Protein AF-A0A7W3UY68-F1 (afdb_monomer)

Solvent-accessible surface area (backbone atoms only — not comparable to full-atom values): 9120 Å² t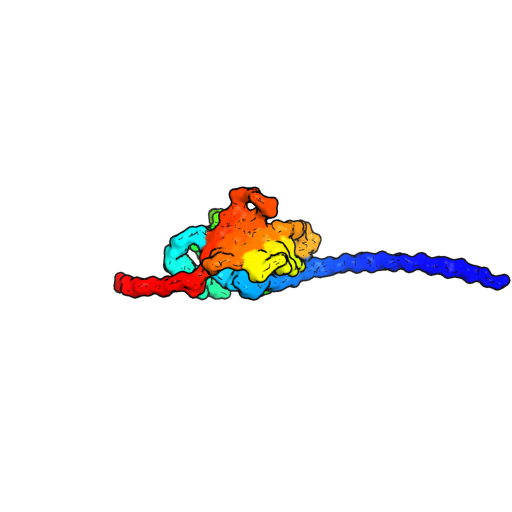otal; per-residue (Å²): 140,85,84,85,80,83,80,81,82,78,80,78,78,72,78,73,79,74,51,75,38,56,51,62,76,90,69,43,48,49,28,34,53,55,93,60,58,64,68,52,42,52,52,61,73,65,53,91,46,94,81,59,82,60,53,76,74,43,54,42,32,34,41,25,47,71,61,39,41,37,34,22,77,49,98,60,50,34,43,29,33,35,28,55,40,80,42,78,78,48,101,42,32,36,43,32,32,29,26,66,16,72,83,42,81,49,52,66,90,78,48,72,66,47,76,42,36,39,36,51,57,96,69,33,40,33,41,34,80,48,100,84,76,90,54,73,54,47,24,41,42,45,87,75,54,78,78,76,80,85,73,131

Secondary structure (DSSP, 8-state):
---------------------PPPGGG-EEEESSS--HHHHHHHHH-S-TTS--GGGGTTEEEE-SS-EEEEEETTEEEEEEEEEEEEEETTEEEEEEEEEESS---TTTSPPEEEEEEEETTEEEEESSSSSS-EEEEEEGGGSPPP----

pLDDT: mean 78.45, std 16.64, range [37.81, 96.0]

Structure (mmCIF, N/CA/C/O backbone):
data_AF-A0A7W3UY68-F1
#
_entry.id   AF-A0A7W3UY68-F1
#
loop_
_atom_site.group_PDB
_atom_site.id
_atom_site.type_symbol
_atom_site.label_atom_id
_atom_site.label_alt_id
_atom_site.label_comp_id
_atom_site.label_asym_id
_atom_site.label_entity_id
_atom_site.label_seq_id
_atom_site.pdbx_PDB_ins_code
_atom_site.Cartn_x
_atom_site.Cartn_y
_atom_site.Cartn_z
_atom_site.occupancy
_atom_site.B_iso_or_equiv
_atom_site.auth_seq_id
_atom_site.auth_comp_id
_atom_site.auth_asym_id
_atom_site.auth_atom_id
_atom_site.pdbx_PDB_model_num
ATOM 1 N N . MET A 1 1 ? 15.895 -1.013 67.640 1.00 44.94 1 MET A N 1
ATOM 2 C CA . MET A 1 1 ? 16.257 -1.733 66.398 1.00 44.94 1 MET A CA 1
ATOM 3 C C . MET A 1 1 ? 14.992 -1.921 65.580 1.00 44.94 1 MET A C 1
ATOM 5 O O . MET A 1 1 ? 14.027 -2.419 66.137 1.00 44.94 1 MET A O 1
ATOM 9 N N . GLY A 1 2 ? 14.987 -1.492 64.315 1.00 40.88 2 GLY A N 1
ATOM 10 C CA . GLY A 1 2 ? 13.875 -1.714 63.382 1.00 40.88 2 GLY A CA 1
ATOM 11 C C . GLY A 1 2 ? 13.694 -0.555 62.402 1.00 40.88 2 GLY A C 1
ATOM 12 O O . GLY A 1 2 ? 12.770 0.232 62.561 1.00 40.88 2 GLY A O 1
ATOM 13 N N . MET A 1 3 ? 14.607 -0.411 61.434 1.00 43.69 3 MET A N 1
ATOM 14 C CA . MET A 1 3 ? 14.450 0.533 60.321 1.00 43.69 3 MET A CA 1
ATOM 15 C C . MET A 1 3 ? 13.451 -0.034 59.307 1.00 43.69 3 MET A C 1
ATOM 17 O O . MET A 1 3 ? 13.650 -1.136 58.800 1.00 43.69 3 MET A O 1
ATOM 21 N N . ILE A 1 4 ? 12.397 0.723 59.004 1.00 50.84 4 ILE A N 1
ATOM 22 C CA . ILE A 1 4 ? 11.444 0.411 57.935 1.00 50.84 4 ILE A CA 1
ATOM 23 C C . ILE A 1 4 ? 12.020 1.003 56.646 1.00 50.84 4 ILE A C 1
ATOM 25 O O . ILE A 1 4 ? 11.928 2.205 56.404 1.00 50.84 4 ILE A O 1
ATOM 29 N N . GLY A 1 5 ? 12.683 0.166 55.850 1.00 44.94 5 GLY A N 1
ATOM 30 C CA . GLY A 1 5 ? 13.171 0.540 54.526 1.00 44.94 5 GLY A CA 1
ATOM 31 C C . GLY A 1 5 ? 12.011 0.644 53.540 1.00 44.94 5 GLY A C 1
ATOM 32 O O . GLY A 1 5 ? 11.413 -0.369 53.185 1.00 44.94 5 GLY A O 1
ATOM 33 N N . SER A 1 6 ? 11.694 1.866 53.107 1.00 59.59 6 SER A N 1
ATOM 34 C CA . SER A 1 6 ? 10.833 2.112 51.948 1.00 59.59 6 SER A CA 1
ATOM 35 C C . SER A 1 6 ? 11.603 1.778 50.676 1.00 59.59 6 SER A C 1
ATOM 37 O O . SER A 1 6 ? 12.557 2.470 50.325 1.00 59.59 6 SER A O 1
ATOM 39 N N . TRP A 1 7 ? 11.189 0.722 49.986 1.00 56.12 7 TRP A N 1
ATOM 40 C CA . TRP A 1 7 ? 11.686 0.401 48.654 1.00 56.12 7 TRP A CA 1
ATOM 41 C C . TRP A 1 7 ? 10.825 1.132 47.623 1.00 56.12 7 TRP A C 1
ATOM 43 O O . TRP A 1 7 ? 9.686 0.753 47.359 1.00 56.12 7 TRP A O 1
ATOM 53 N N . LEU A 1 8 ? 11.372 2.213 47.068 1.00 54.22 8 LEU A N 1
ATOM 54 C CA . LEU A 1 8 ? 10.848 2.865 45.872 1.00 54.22 8 LEU A CA 1
ATOM 55 C C . LEU A 1 8 ? 11.079 1.930 44.677 1.00 54.22 8 LEU A C 1
ATOM 57 O O . LEU A 1 8 ? 12.207 1.757 44.221 1.00 54.22 8 LEU A O 1
ATOM 61 N N . LEU A 1 9 ? 10.006 1.312 44.187 1.00 53.59 9 LEU A N 1
ATOM 62 C CA . LEU A 1 9 ? 9.986 0.607 42.907 1.00 53.59 9 LEU A CA 1
ATOM 63 C C . LEU A 1 9 ? 10.053 1.646 41.780 1.00 53.59 9 LEU A C 1
ATOM 65 O O . LEU A 1 9 ? 9.044 2.248 41.420 1.00 53.59 9 LEU A O 1
ATOM 69 N N . LEU A 1 10 ? 11.248 1.871 41.230 1.00 55.03 10 LEU A N 1
ATOM 70 C CA . LEU A 1 10 ? 11.397 2.523 39.931 1.00 55.03 10 LEU A CA 1
ATOM 71 C C . LEU A 1 10 ? 10.943 1.536 38.852 1.00 55.03 10 LEU A C 1
ATOM 73 O O . LEU A 1 10 ? 11.644 0.572 38.548 1.00 55.03 10 LEU A O 1
ATOM 77 N N . ALA A 1 11 ? 9.759 1.762 38.287 1.00 57.03 11 ALA A N 1
ATOM 78 C CA . ALA A 1 11 ? 9.342 1.090 37.067 1.00 57.03 11 ALA A CA 1
ATOM 79 C C . ALA A 1 11 ? 10.197 1.627 35.909 1.00 57.03 11 ALA A C 1
ATOM 81 O O . ALA A 1 11 ? 10.021 2.763 35.470 1.00 57.03 11 ALA A O 1
ATOM 82 N N . ALA A 1 12 ? 11.154 0.824 35.447 1.00 55.16 12 ALA A N 1
ATOM 83 C CA . ALA A 1 12 ? 11.844 1.072 34.193 1.00 55.16 12 ALA A CA 1
ATOM 84 C C . ALA A 1 12 ? 10.822 0.926 33.059 1.00 55.16 12 ALA A C 1
ATOM 86 O O . ALA A 1 12 ? 10.346 -0.175 32.781 1.00 55.16 12 ALA A O 1
ATOM 87 N N . VAL A 1 13 ? 10.449 2.042 32.436 1.00 53.47 13 VAL A N 1
ATOM 88 C CA . VAL A 1 13 ? 9.720 2.025 31.168 1.00 53.47 13 VAL A CA 1
ATOM 89 C C . VAL A 1 13 ? 10.735 1.569 30.127 1.00 53.47 13 VAL A C 1
ATOM 91 O O . VAL A 1 13 ? 11.585 2.349 29.707 1.00 53.47 13 VAL A O 1
ATOM 94 N N . ALA A 1 14 ? 10.724 0.279 29.796 1.00 50.84 14 ALA A N 1
ATOM 95 C CA . ALA A 1 14 ? 11.473 -0.212 28.651 1.00 50.84 14 ALA A CA 1
ATOM 96 C C . ALA A 1 14 ? 10.960 0.545 27.420 1.00 50.84 14 ALA A C 1
ATOM 98 O O . ALA A 1 14 ? 9.753 0.548 27.165 1.00 50.84 14 ALA A O 1
ATOM 99 N N . ALA A 1 15 ? 11.859 1.222 26.702 1.00 54.41 15 ALA A N 1
ATOM 100 C CA . ALA A 1 15 ? 11.564 1.663 25.351 1.00 54.41 15 ALA A CA 1
ATOM 101 C C . ALA A 1 15 ? 11.170 0.400 24.580 1.00 54.41 15 ALA A C 1
ATOM 103 O O . ALA A 1 15 ? 11.948 -0.549 24.510 1.00 54.41 15 ALA A O 1
ATOM 104 N N . ALA A 1 16 ? 9.917 0.324 24.140 1.00 57.91 16 ALA A N 1
ATOM 105 C CA . ALA A 1 16 ? 9.517 -0.747 23.251 1.00 57.91 16 ALA A CA 1
ATOM 106 C C . ALA A 1 16 ? 10.285 -0.520 21.949 1.00 57.91 16 ALA A C 1
ATOM 108 O O . ALA A 1 16 ? 10.109 0.532 21.337 1.00 57.91 16 ALA A O 1
ATOM 109 N N . ASP A 1 17 ? 11.151 -1.459 21.567 1.00 66.06 17 ASP A N 1
ATOM 110 C CA . ASP A 1 17 ? 11.778 -1.445 20.247 1.00 66.06 17 ASP A CA 1
ATOM 111 C C . ASP A 1 17 ? 10.647 -1.393 19.211 1.00 66.06 17 ASP A C 1
ATOM 113 O O . ASP A 1 17 ? 9.830 -2.318 19.127 1.00 66.06 17 ASP A O 1
ATOM 117 N N . THR A 1 18 ? 10.541 -0.286 18.474 1.00 75.19 18 THR A N 1
ATOM 118 C CA . THR A 1 18 ? 9.535 -0.131 17.421 1.00 75.19 18 THR A CA 1
ATOM 119 C C . THR A 1 18 ? 9.884 -1.102 16.302 1.00 75.19 18 THR A C 1
ATOM 121 O O . THR A 1 18 ? 10.786 -0.867 15.504 1.00 75.19 18 THR A O 1
ATOM 124 N N . GLN A 1 19 ? 9.186 -2.233 16.263 1.00 87.69 19 GLN A N 1
ATOM 125 C CA . GLN A 1 19 ? 9.353 -3.244 15.228 1.00 87.69 19 GLN A CA 1
ATOM 126 C C . GLN A 1 19 ? 8.264 -3.099 14.171 1.00 87.69 19 GLN A C 1
ATOM 128 O O . GLN A 1 19 ? 7.104 -2.823 14.486 1.00 87.69 19 GLN A O 1
ATOM 133 N N . TRP A 1 20 ? 8.634 -3.327 12.913 1.00 92.25 20 TRP A N 1
ATOM 134 C CA . TRP A 1 20 ? 7.660 -3.404 11.835 1.00 92.25 20 TRP A CA 1
ATOM 135 C C . TRP A 1 20 ? 6.786 -4.657 11.965 1.00 92.25 20 TRP A C 1
ATOM 137 O O . TRP A 1 20 ? 7.180 -5.681 12.527 1.00 92.25 20 TRP A O 1
ATOM 147 N N . GLN A 1 21 ? 5.588 -4.571 11.405 1.00 94.69 21 GLN A N 1
ATOM 148 C CA . GLN A 1 21 ? 4.617 -5.646 11.293 1.00 94.69 21 GLN A CA 1
ATOM 149 C C . GLN A 1 21 ? 4.267 -5.845 9.820 1.00 94.69 21 GLN A C 1
ATOM 151 O O . GLN A 1 21 ? 4.258 -4.880 9.055 1.00 94.69 21 GLN A O 1
ATOM 156 N N . PRO A 1 22 ? 3.959 -7.076 9.391 1.00 94.81 22 PRO A N 1
ATOM 157 C CA . PRO A 1 22 ? 3.537 -7.294 8.022 1.00 94.81 22 PRO A CA 1
ATOM 158 C C . PRO A 1 22 ? 2.180 -6.615 7.765 1.00 94.81 22 PRO A C 1
ATOM 160 O O . PRO A 1 22 ? 1.289 -6.687 8.621 1.00 94.81 22 PRO A O 1
ATOM 163 N N . PRO A 1 23 ? 1.964 -6.025 6.577 1.00 95.25 23 PRO A N 1
ATOM 164 C CA . PRO A 1 23 ? 0.644 -5.565 6.164 1.00 95.25 23 PRO A CA 1
ATOM 165 C C . PRO A 1 23 ? -0.406 -6.693 6.232 1.00 95.25 23 PRO A C 1
ATOM 167 O O . PRO A 1 23 ? -0.059 -7.872 6.021 1.00 95.25 23 PRO A O 1
ATOM 170 N N . PRO A 1 24 ? -1.691 -6.363 6.495 1.00 95.75 24 PRO A N 1
ATOM 171 C CA . PRO A 1 24 ? -2.786 -7.332 6.474 1.00 95.75 24 PRO A CA 1
ATOM 172 C C . PRO A 1 24 ? -2.786 -8.161 5.190 1.00 95.75 24 PRO A C 1
ATOM 174 O O . PRO A 1 24 ? -2.633 -7.622 4.093 1.00 95.75 24 PRO A O 1
ATOM 177 N N . ALA A 1 25 ? -2.943 -9.479 5.323 1.00 95.62 25 ALA A N 1
ATOM 178 C CA . ALA A 1 25 ? -2.803 -10.410 4.205 1.00 95.62 25 ALA A CA 1
ATOM 179 C C . ALA A 1 25 ? -3.827 -10.148 3.090 1.00 95.62 25 ALA A C 1
ATOM 181 O O . ALA A 1 25 ? -3.518 -10.311 1.914 1.00 95.62 25 ALA A O 1
ATOM 182 N N . GLU A 1 26 ? -5.018 -9.684 3.459 1.00 94.94 26 GLU A N 1
ATOM 183 C CA . GLU A 1 26 ? -6.113 -9.333 2.560 1.00 94.94 26 GLU A CA 1
ATOM 184 C C . GLU A 1 26 ? -5.771 -8.150 1.655 1.00 94.94 26 GLU A C 1
ATOM 186 O O . GLU A 1 26 ? -6.330 -8.042 0.568 1.00 94.94 26 GLU A O 1
ATOM 191 N N . LEU A 1 27 ? -4.863 -7.274 2.090 1.00 95.44 27 LEU A N 1
ATOM 192 C CA . LEU A 1 27 ? -4.438 -6.093 1.344 1.00 95.44 27 LEU A CA 1
ATOM 193 C C . LEU A 1 27 ? -3.260 -6.389 0.410 1.00 95.44 27 LEU A C 1
ATOM 195 O O . LEU A 1 27 ? -2.980 -5.591 -0.480 1.00 95.44 27 LEU A O 1
ATOM 199 N N . ARG A 1 28 ? -2.579 -7.526 0.581 1.00 94.44 28 ARG A N 1
ATOM 200 C CA . ARG A 1 28 ? -1.403 -7.873 -0.222 1.00 94.44 28 ARG A CA 1
ATOM 201 C C . ARG A 1 28 ? -1.764 -8.087 -1.687 1.00 94.44 28 ARG A C 1
ATOM 203 O O . ARG A 1 28 ? -2.829 -8.612 -2.016 1.00 94.44 28 ARG A O 1
ATOM 210 N N . GLY A 1 29 ? -0.846 -7.698 -2.559 1.00 92.06 29 GLY A N 1
ATOM 211 C CA . GLY A 1 29 ? -0.984 -7.771 -4.004 1.00 92.06 29 GLY A CA 1
ATOM 212 C C . GLY A 1 29 ? -0.493 -6.506 -4.692 1.00 92.06 29 GLY A C 1
ATOM 213 O O . GLY A 1 29 ? 0.041 -5.591 -4.062 1.00 92.06 29 GLY A O 1
ATOM 214 N N . VAL A 1 30 ? -0.707 -6.471 -6.003 1.00 90.31 30 VAL A N 1
ATOM 215 C CA . VAL A 1 30 ? -0.403 -5.310 -6.837 1.00 90.31 30 VAL A CA 1
ATOM 216 C C . VAL A 1 30 ? -1.700 -4.652 -7.277 1.00 90.31 30 VAL A C 1
ATOM 218 O O . VAL A 1 30 ? -2.643 -5.328 -7.697 1.00 90.31 30 VAL A O 1
ATOM 221 N N . TRP A 1 31 ? -1.740 -3.335 -7.154 1.00 90.94 31 TRP A N 1
ATOM 222 C CA . TRP A 1 31 ? -2.927 -2.505 -7.264 1.00 90.94 31 TRP A CA 1
ATOM 223 C C . TRP A 1 31 ? -2.665 -1.321 -8.203 1.00 90.94 31 TRP A C 1
ATOM 225 O O . TRP A 1 31 ? -1.531 -0.854 -8.288 1.00 90.94 31 TRP A O 1
ATOM 235 N N . PHE A 1 32 ? -3.694 -0.798 -8.881 1.00 88.12 32 PHE A N 1
ATOM 236 C CA . PHE A 1 32 ? -3.547 0.333 -9.815 1.00 88.12 32 PHE A CA 1
ATOM 237 C C . PHE A 1 32 ? -4.733 1.324 -9.777 1.00 88.12 32 PHE A C 1
ATOM 239 O O . PHE A 1 32 ? -5.877 0.884 -9.645 1.00 88.12 32 PHE A O 1
ATOM 246 N N . GLN A 1 33 ? -4.474 2.644 -9.859 1.00 81.31 33 GLN A N 1
ATOM 247 C CA . GLN A 1 33 ? -5.449 3.715 -9.532 1.00 81.31 33 GLN A CA 1
ATOM 248 C C . GLN A 1 33 ? -6.448 4.134 -10.622 1.00 81.31 33 GLN A C 1
ATOM 250 O O . GLN A 1 33 ? -7.400 4.860 -10.338 1.00 81.31 33 GLN A O 1
ATOM 255 N N . GLN A 1 34 ? -6.242 3.757 -11.876 1.00 67.62 34 GLN A N 1
ATOM 256 C CA . GLN A 1 34 ? -7.025 4.277 -13.002 1.00 67.62 34 GLN A CA 1
ATOM 257 C C . GLN A 1 34 ? -7.154 3.174 -14.024 1.00 67.62 34 GLN A C 1
ATOM 259 O O . GLN A 1 34 ? -6.093 2.662 -14.359 1.00 67.62 34 GLN A O 1
ATOM 264 N N . ASP A 1 35 ? -8.384 2.839 -14.461 1.00 61.97 35 ASP A N 1
ATOM 265 C CA . ASP A 1 35 ? -8.739 1.842 -15.496 1.00 61.97 35 ASP A CA 1
ATOM 266 C C . ASP A 1 35 ? -7.501 1.244 -16.174 1.00 61.97 35 ASP A C 1
ATOM 268 O O . ASP A 1 35 ? -7.128 1.686 -17.267 1.00 61.97 35 ASP A O 1
ATOM 272 N N . PRO A 1 36 ? -6.790 0.336 -15.475 1.00 58.41 36 PRO A N 1
ATOM 273 C CA . PRO A 1 36 ? -5.400 0.076 -15.798 1.00 58.41 36 PRO A CA 1
ATOM 274 C C . PRO A 1 36 ? -5.345 -0.408 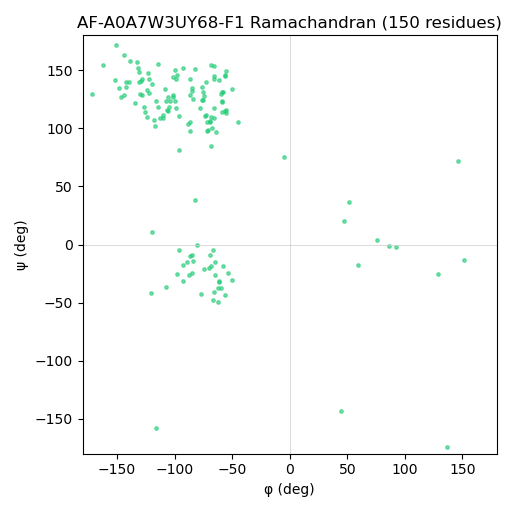-17.224 1.00 58.41 36 PRO A C 1
ATOM 276 O O . PRO A 1 36 ? -6.064 -1.345 -17.591 1.00 58.41 36 PRO A O 1
ATOM 279 N N . GLU A 1 37 ? -4.472 0.193 -18.035 1.00 63.62 37 GLU A N 1
ATOM 280 C CA . GLU A 1 37 ? -4.110 -0.480 -19.265 1.00 63.62 37 GLU A CA 1
ATOM 281 C C . GLU A 1 37 ? -3.603 -1.848 -18.833 1.00 63.62 37 GLU A C 1
ATOM 283 O O . GLU A 1 37 ? -2.619 -1.964 -18.110 1.00 63.62 37 GLU A O 1
ATOM 288 N N . GLN A 1 38 ? -4.312 -2.898 -19.227 1.00 67.31 38 GLN A N 1
ATOM 289 C CA . GLN A 1 38 ? -4.042 -4.254 -18.773 1.00 67.31 38 GLN A CA 1
ATOM 290 C C . GLN A 1 38 ? -2.567 -4.661 -18.906 1.00 67.31 38 GLN A C 1
ATOM 292 O O . GLN A 1 38 ? -2.052 -5.449 -18.114 1.00 67.31 38 GLN A O 1
ATOM 297 N N . LEU A 1 39 ? -1.886 -4.093 -19.901 1.00 70.19 39 LEU A N 1
ATOM 298 C CA . LEU A 1 39 ? -0.461 -4.257 -20.131 1.00 70.19 39 LEU A CA 1
ATOM 299 C C . LEU A 1 39 ? 0.397 -3.779 -18.945 1.00 70.19 39 LEU A C 1
ATOM 301 O O . LEU A 1 39 ? 1.395 -4.419 -18.633 1.00 70.19 39 LEU A O 1
ATOM 305 N N . GLN A 1 40 ? 0.011 -2.694 -18.269 1.00 75.81 40 GLN A N 1
ATOM 306 C CA . GLN A 1 40 ? 0.688 -2.172 -17.078 1.00 75.81 40 GLN A CA 1
ATOM 307 C C . GLN A 1 40 ? 0.544 -3.147 -15.905 1.00 75.81 40 GLN A C 1
ATOM 309 O O . GLN A 1 40 ? 1.547 -3.550 -15.325 1.00 75.81 40 GLN A O 1
ATOM 314 N N . CYS A 1 41 ? -0.670 -3.638 -15.632 1.00 81.19 41 CYS A N 1
ATOM 315 C CA . CYS A 1 41 ? -0.881 -4.660 -14.602 1.00 81.19 41 CYS A CA 1
ATOM 316 C C . CYS A 1 41 ? -0.144 -5.976 -14.901 1.00 81.19 41 CYS A C 1
ATOM 318 O O . CYS A 1 41 ? 0.387 -6.597 -13.987 1.00 81.19 41 CYS A O 1
ATOM 320 N N . GLN A 1 42 ? -0.065 -6.409 -16.164 1.00 79.81 42 GLN A N 1
ATOM 321 C CA . GLN A 1 42 ? 0.703 -7.605 -16.532 1.00 79.81 42 GLN A CA 1
ATOM 322 C C . GLN A 1 42 ? 2.208 -7.435 -16.303 1.00 79.81 42 GLN A C 1
ATOM 324 O O . GLN A 1 42 ? 2.840 -8.369 -15.818 1.00 79.81 42 GLN A O 1
ATOM 329 N N . ARG A 1 43 ? 2.773 -6.264 -16.626 1.00 77.00 43 ARG A N 1
ATOM 330 C CA . ARG A 1 43 ? 4.186 -5.950 -16.349 1.00 77.00 43 ARG A CA 1
ATOM 331 C C . ARG A 1 43 ? 4.463 -5.954 -14.851 1.00 77.00 43 ARG A C 1
ATOM 333 O O . ARG A 1 43 ? 5.335 -6.680 -14.397 1.00 77.00 43 ARG A O 1
ATOM 340 N N . LEU A 1 44 ? 3.622 -5.259 -14.091 1.00 77.75 44 LEU A N 1
ATOM 341 C CA . LEU A 1 44 ? 3.681 -5.208 -12.634 1.00 77.75 44 LEU A CA 1
ATOM 342 C C . LEU A 1 44 ? 3.623 -6.597 -11.983 1.00 77.75 44 LEU A C 1
ATOM 344 O O . LEU A 1 44 ? 4.394 -6.888 -11.080 1.00 77.75 44 LEU A O 1
ATOM 348 N N . LEU A 1 45 ? 2.742 -7.482 -12.456 1.00 82.19 45 LEU A N 1
ATOM 349 C CA . LEU A 1 45 ? 2.649 -8.857 -11.949 1.00 82.19 45 LEU A CA 1
ATOM 350 C C . LEU A 1 45 ? 3.856 -9.735 -12.329 1.00 82.19 45 LEU A C 1
ATOM 352 O O . LEU A 1 45 ? 4.061 -10.780 -11.713 1.00 82.19 45 LEU A O 1
ATOM 356 N N . GLN A 1 46 ? 4.621 -9.359 -13.358 1.00 79.62 46 GLN A N 1
ATOM 357 C CA . GLN A 1 46 ? 5.842 -10.052 -13.785 1.00 79.62 46 GLN A CA 1
ATOM 358 C C . GLN A 1 46 ? 7.111 -9.485 -13.137 1.00 79.62 46 GLN A C 1
ATOM 360 O O . GLN A 1 46 ? 8.139 -10.171 -13.146 1.00 79.62 46 GLN A O 1
ATOM 365 N N . ALA A 1 47 ? 7.044 -8.271 -12.583 1.00 74.12 47 ALA A N 1
ATOM 366 C CA . ALA A 1 47 ? 8.137 -7.660 -11.844 1.00 74.12 47 ALA A CA 1
ATOM 367 C C . ALA A 1 47 ? 8.526 -8.558 -10.661 1.00 74.12 47 ALA A C 1
ATOM 369 O O . ALA A 1 47 ? 7.676 -9.054 -9.916 1.00 74.12 47 ALA A O 1
ATOM 370 N N . ARG A 1 48 ? 9.828 -8.819 -10.518 1.00 67.38 48 ARG A N 1
ATOM 371 C CA . ARG A 1 48 ? 10.350 -9.710 -9.467 1.00 67.38 48 ARG A CA 1
ATOM 372 C C . ARG A 1 48 ? 10.574 -8.990 -8.151 1.00 67.38 48 ARG A C 1
ATOM 374 O O . ARG A 1 48 ? 10.596 -9.638 -7.107 1.00 67.38 48 ARG A O 1
ATOM 381 N N . ASP A 1 49 ? 10.771 -7.684 -8.230 1.00 70.69 49 ASP A N 1
ATOM 382 C CA . ASP A 1 49 ? 11.087 -6.828 -7.107 1.00 70.69 49 ASP A CA 1
ATOM 383 C C . ASP A 1 49 ? 10.398 -5.469 -7.308 1.00 70.69 49 ASP A C 1
ATOM 385 O O . ASP A 1 49 ? 10.572 -4.874 -8.375 1.00 70.69 49 ASP A O 1
ATOM 389 N N . PRO A 1 50 ? 9.644 -4.942 -6.323 1.00 64.12 50 PRO A N 1
ATOM 390 C CA . PRO A 1 50 ? 9.160 -3.564 -6.376 1.00 64.12 50 PRO A CA 1
ATOM 391 C C . PRO A 1 50 ? 10.297 -2.535 -6.501 1.00 64.12 50 PRO A C 1
ATOM 393 O O . PRO A 1 50 ? 10.046 -1.406 -6.899 1.00 64.12 50 PRO A O 1
ATOM 396 N N . TRP A 1 51 ? 11.544 -2.884 -6.176 1.00 68.44 51 TRP A N 1
ATOM 397 C CA . TRP A 1 51 ? 12.691 -1.982 -6.324 1.00 68.44 51 TRP A CA 1
ATOM 398 C C . TRP A 1 51 ? 13.303 -1.980 -7.729 1.00 68.44 51 TRP A C 1
ATOM 400 O O . TRP A 1 51 ? 14.164 -1.144 -8.007 1.00 68.44 51 TRP A O 1
ATOM 410 N N . GLU A 1 52 ? 12.910 -2.886 -8.631 1.00 61.97 52 GLU A N 1
ATOM 411 C CA . GLU A 1 52 ? 13.359 -2.827 -10.024 1.00 61.97 52 GLU A CA 1
ATOM 412 C C . GLU A 1 52 ? 12.719 -1.593 -10.685 1.00 61.97 52 GLU A C 1
ATOM 414 O O . GLU A 1 52 ? 11.508 -1.514 -10.871 1.00 61.97 52 GLU A O 1
ATOM 419 N N . HIS A 1 53 ? 13.543 -0.578 -10.973 1.00 53.97 53 HIS A N 1
ATOM 420 C CA . HIS A 1 53 ? 13.102 0.749 -11.407 1.00 53.97 53 HIS A CA 1
ATOM 421 C C . HIS A 1 53 ? 12.471 0.694 -12.810 1.00 53.97 53 HIS A C 1
ATOM 423 O O . HIS A 1 53 ? 13.126 0.990 -13.811 1.00 53.97 53 HIS A O 1
ATOM 429 N N . GLU A 1 54 ? 11.184 0.369 -12.909 1.00 53.47 54 GLU A N 1
ATOM 430 C CA . GLU A 1 54 ? 10.423 0.447 -14.163 1.00 53.47 54 GLU A CA 1
ATOM 431 C C . GLU A 1 54 ? 9.913 1.874 -14.472 1.00 53.47 54 GLU A C 1
ATOM 433 O O . GLU A 1 54 ? 8.821 2.058 -15.001 1.00 53.47 54 GLU A O 1
ATOM 438 N N . GLY A 1 55 ? 10.706 2.915 -14.185 1.00 57.19 55 GLY A N 1
ATOM 439 C CA . GLY A 1 55 ? 10.457 4.298 -14.623 1.00 57.19 55 GLY A CA 1
ATOM 440 C C . GLY A 1 55 ? 9.006 4.797 -14.477 1.00 57.19 55 GLY A C 1
ATOM 441 O O . GLY A 1 55 ? 8.286 4.459 -13.543 1.00 57.19 55 GLY A O 1
ATOM 442 N N . SER A 1 56 ? 8.547 5.610 -15.433 1.00 56.75 56 SER A N 1
ATOM 443 C CA . SER A 1 56 ? 7.204 6.216 -15.437 1.00 56.75 56 SER A CA 1
ATOM 444 C C . SER A 1 56 ? 6.034 5.229 -15.593 1.00 56.75 56 SER A C 1
ATOM 446 O O . SER A 1 56 ? 4.883 5.655 -15.528 1.00 56.75 56 SER A O 1
ATOM 448 N N . VAL A 1 57 ? 6.296 3.932 -15.805 1.00 63.47 57 VAL A N 1
ATOM 449 C CA . VAL A 1 57 ? 5.262 2.891 -15.989 1.00 63.47 57 VAL A CA 1
ATOM 450 C C . VAL A 1 57 ? 4.578 2.542 -14.664 1.00 63.47 57 VAL A C 1
ATOM 452 O O . VAL A 1 57 ? 3.455 2.046 -14.668 1.00 63.47 57 VAL A O 1
ATOM 455 N N . LEU A 1 58 ? 5.235 2.834 -13.539 1.00 73.44 58 LEU A N 1
ATOM 456 C CA . LEU A 1 58 ? 4.739 2.525 -12.201 1.00 73.44 58 LEU A CA 1
ATOM 457 C C . LEU A 1 58 ? 3.829 3.617 -11.627 1.00 73.44 58 LEU A C 1
ATOM 459 O O . LEU A 1 58 ? 3.183 3.373 -10.615 1.00 73.44 58 LEU A O 1
ATOM 463 N N . ILE A 1 59 ? 3.727 4.795 -12.255 1.00 80.00 59 ILE A N 1
ATOM 464 C CA . ILE A 1 59 ? 2.887 5.890 -11.743 1.00 80.00 59 ILE A CA 1
ATOM 465 C C . ILE A 1 59 ? 1.427 5.422 -11.641 1.00 80.00 59 ILE A C 1
ATOM 467 O O . ILE A 1 59 ? 0.826 5.003 -12.629 1.00 80.00 59 ILE A O 1
ATOM 471 N N . GLY A 1 60 ? 0.857 5.510 -10.438 1.00 82.75 60 GLY A N 1
ATOM 472 C CA . GLY A 1 60 ? -0.483 5.019 -10.110 1.00 82.75 60 GLY A CA 1
ATOM 473 C C . GLY A 1 60 ? -0.524 3.583 -9.575 1.00 82.75 60 GLY A C 1
ATOM 474 O O . GLY A 1 60 ? -1.606 3.112 -9.212 1.00 82.75 60 GLY A O 1
ATOM 475 N N . ALA A 1 61 ? 0.615 2.891 -9.486 1.00 87.19 61 ALA A N 1
ATOM 476 C CA . ALA A 1 61 ? 0.712 1.569 -8.881 1.00 87.19 61 ALA A CA 1
ATOM 477 C C . ALA A 1 61 ? 0.825 1.638 -7.351 1.00 87.19 61 ALA A C 1
ATOM 479 O O . ALA A 1 61 ? 1.361 2.585 -6.772 1.00 87.19 61 ALA A O 1
ATOM 480 N N . LEU A 1 62 ? 0.334 0.589 -6.699 1.00 89.88 62 LEU A N 1
ATOM 481 C CA . LEU A 1 62 ? 0.550 0.309 -5.286 1.00 89.88 62 LEU A CA 1
ATOM 482 C C . LEU A 1 62 ? 0.897 -1.169 -5.129 1.00 89.88 62 LEU A C 1
ATOM 484 O O . LEU A 1 62 ? 0.127 -2.049 -5.512 1.00 89.88 62 LEU A O 1
ATOM 488 N N . TRP A 1 63 ? 2.061 -1.439 -4.556 1.00 90.81 63 TRP A N 1
ATOM 489 C CA . TRP A 1 63 ? 2.519 -2.781 -4.228 1.00 90.81 63 TRP A CA 1
ATOM 490 C C . TRP A 1 63 ? 2.415 -2.991 -2.726 1.00 90.81 63 TRP A C 1
ATOM 492 O O . TRP A 1 63 ? 2.937 -2.194 -1.951 1.00 90.81 63 TRP A O 1
ATOM 502 N N . ILE A 1 64 ? 1.750 -4.063 -2.308 1.00 93.69 64 ILE A N 1
ATOM 503 C CA . ILE A 1 64 ? 1.632 -4.432 -0.898 1.00 93.69 64 ILE A CA 1
ATOM 504 C C . ILE A 1 64 ? 2.120 -5.868 -0.739 1.00 93.69 64 ILE A C 1
ATOM 506 O O . ILE A 1 64 ? 1.481 -6.798 -1.235 1.00 93.69 64 ILE A O 1
ATOM 510 N N . ASP A 1 65 ? 3.225 -6.062 -0.028 1.00 92.44 65 ASP A N 1
ATOM 511 C CA . ASP A 1 65 ? 3.748 -7.387 0.311 1.00 92.44 65 ASP A CA 1
ATOM 512 C C . ASP A 1 65 ? 3.736 -7.627 1.826 1.00 92.44 65 ASP A C 1
ATOM 514 O O . ASP A 1 65 ? 2.919 -7.066 2.558 1.00 92.44 65 ASP A O 1
ATOM 518 N N . ASP A 1 66 ? 4.563 -8.551 2.306 1.00 93.38 66 ASP A N 1
ATOM 519 C CA . ASP A 1 66 ? 4.695 -8.860 3.724 1.00 93.38 66 ASP A CA 1
ATOM 520 C C . ASP A 1 66 ? 5.599 -7.879 4.484 1.00 93.38 66 ASP A C 1
ATOM 522 O O . ASP A 1 66 ? 5.728 -8.018 5.697 1.00 93.38 66 ASP A O 1
ATOM 526 N N . ARG A 1 67 ? 6.179 -6.875 3.820 1.00 91.38 67 ARG A N 1
ATOM 527 C CA . ARG A 1 67 ? 7.109 -5.906 4.410 1.00 91.38 67 ARG A CA 1
ATOM 528 C C . ARG A 1 67 ? 6.624 -4.466 4.298 1.00 91.38 67 ARG A C 1
ATOM 530 O O . ARG A 1 67 ? 6.801 -3.715 5.257 1.00 91.38 67 ARG A O 1
ATOM 537 N N . VAL A 1 68 ? 6.062 -4.067 3.156 1.00 92.69 68 VAL A N 1
ATOM 538 C CA . VAL A 1 68 ? 5.785 -2.653 2.846 1.00 92.69 68 VAL A CA 1
ATOM 539 C C . VAL A 1 68 ? 4.496 -2.437 2.053 1.00 92.69 68 VAL A C 1
ATOM 541 O O . VAL A 1 68 ? 3.958 -3.351 1.428 1.00 92.69 68 VAL A O 1
ATOM 544 N N . LEU A 1 69 ? 4.027 -1.186 2.061 1.00 93.69 69 LEU A N 1
ATOM 545 C CA . LEU A 1 69 ? 3.134 -0.629 1.049 1.00 93.69 69 LEU A CA 1
ATOM 546 C C . LEU A 1 69 ? 3.944 0.400 0.248 1.00 93.69 69 LEU A C 1
ATOM 548 O O . LEU A 1 69 ? 4.310 1.444 0.785 1.00 93.69 69 LEU A O 1
ATOM 552 N N . HIS A 1 70 ? 4.233 0.109 -1.014 1.00 91.06 70 HIS A N 1
ATOM 553 C CA . HIS A 1 70 ? 5.004 0.978 -1.899 1.00 91.06 70 HIS A CA 1
ATOM 554 C C . HIS A 1 70 ? 4.069 1.632 -2.920 1.00 91.06 70 HIS A C 1
ATOM 556 O O . HIS A 1 70 ? 3.424 0.941 -3.708 1.00 91.06 70 HIS A O 1
ATOM 562 N N . ASN A 1 71 ? 3.946 2.955 -2.859 1.00 88.25 71 ASN A N 1
ATOM 563 C CA . ASN A 1 71 ? 3.033 3.756 -3.667 1.00 88.25 71 ASN A CA 1
ATOM 564 C C . ASN A 1 71 ? 3.828 4.662 -4.613 1.00 88.25 71 ASN A C 1
ATOM 566 O O . ASN A 1 71 ? 4.536 5.555 -4.157 1.00 88.25 71 ASN A O 1
ATOM 570 N N . TRP A 1 72 ? 3.656 4.487 -5.921 1.00 84.38 72 TRP A N 1
ATOM 571 C CA . TRP A 1 72 ? 4.288 5.331 -6.939 1.00 84.38 72 TRP A CA 1
ATOM 572 C C . TRP A 1 72 ? 3.318 6.426 -7.366 1.00 84.38 72 TRP A C 1
ATOM 574 O O . TRP A 1 72 ? 2.596 6.305 -8.356 1.00 84.38 72 TRP A O 1
ATOM 584 N N . ALA A 1 73 ? 3.246 7.482 -6.563 1.00 71.00 73 ALA A N 1
ATOM 585 C CA . ALA A 1 73 ? 2.296 8.568 -6.766 1.00 71.00 73 ALA A CA 1
ATOM 586 C C . ALA A 1 73 ? 2.707 9.530 -7.884 1.00 71.00 73 ALA A C 1
ATOM 588 O O . ALA A 1 73 ? 1.854 9.948 -8.663 1.00 71.00 73 ALA A O 1
ATOM 589 N N . ASP A 1 74 ? 3.993 9.888 -7.938 1.00 64.69 74 ASP A N 1
ATOM 590 C CA . ASP A 1 74 ? 4.454 11.099 -8.611 1.00 64.69 74 ASP A CA 1
ATOM 591 C C . ASP A 1 74 ? 5.860 10.908 -9.207 1.00 64.69 74 ASP A C 1
ATOM 593 O O . ASP A 1 74 ? 6.757 10.375 -8.569 1.00 64.69 74 ASP A O 1
ATOM 597 N N . TYR A 1 75 ? 6.051 11.345 -10.458 1.00 61.88 75 TYR A N 1
ATOM 598 C CA . TYR A 1 75 ? 7.349 11.517 -11.146 1.00 61.88 75 TYR A CA 1
ATOM 599 C C . TYR A 1 75 ? 8.392 10.377 -11.066 1.00 61.88 75 TYR A C 1
ATOM 601 O O . TYR A 1 75 ? 9.557 10.600 -11.385 1.00 61.88 75 TYR A O 1
ATOM 609 N N . GLY A 1 76 ? 7.979 9.148 -10.752 1.00 57.88 76 GLY A N 1
ATOM 610 C CA . GLY A 1 76 ? 8.867 7.985 -10.655 1.00 57.88 76 GLY A CA 1
ATOM 611 C C . GLY A 1 76 ? 9.544 7.806 -9.290 1.00 57.88 76 GLY A C 1
ATOM 612 O O . GLY A 1 76 ? 10.243 6.811 -9.128 1.00 57.88 76 GLY A O 1
ATOM 613 N N . GLU A 1 77 ? 9.305 8.711 -8.336 1.00 66.81 77 GLU A N 1
ATOM 614 C CA . GLU A 1 77 ? 9.666 8.545 -6.922 1.00 66.81 77 GLU A CA 1
ATOM 615 C C . GLU A 1 77 ? 8.533 7.791 -6.204 1.00 66.81 77 GLU A C 1
ATOM 617 O O . GLU A 1 77 ? 7.346 7.943 -6.530 1.00 66.81 77 GLU A O 1
ATOM 622 N N . GLY A 1 78 ? 8.903 6.910 -5.277 1.00 79.50 78 GLY A N 1
ATOM 623 C CA . GLY A 1 78 ? 7.966 6.012 -4.606 1.00 79.50 78 GLY A CA 1
ATOM 624 C C . GLY A 1 78 ? 7.977 6.185 -3.092 1.00 79.50 78 GLY A C 1
ATOM 625 O O . GLY A 1 78 ? 9.033 6.152 -2.458 1.00 79.50 78 GLY A O 1
ATOM 626 N N . ASP A 1 79 ? 6.788 6.323 -2.504 1.00 88.44 79 ASP A N 1
ATOM 627 C CA . ASP A 1 79 ? 6.626 6.354 -1.053 1.00 88.44 79 ASP A CA 1
ATOM 628 C C . ASP A 1 79 ? 6.555 4.928 -0.506 1.00 88.44 79 ASP A C 1
ATOM 630 O O . ASP A 1 79 ? 5.680 4.134 -0.878 1.00 88.44 79 ASP A O 1
ATOM 634 N N . ILE A 1 80 ? 7.423 4.618 0.447 1.00 90.69 80 ILE A N 1
ATOM 635 C CA . ILE A 1 80 ? 7.537 3.299 1.055 1.00 90.69 80 ILE A CA 1
ATOM 636 C C . ILE A 1 80 ? 7.028 3.385 2.482 1.00 90.69 80 ILE A C 1
ATOM 638 O O . ILE A 1 80 ? 7.679 3.936 3.36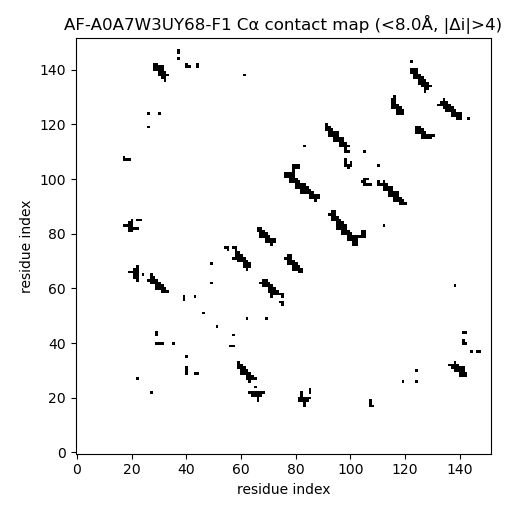7 1.00 90.69 80 ILE A O 1
ATOM 642 N N . HIS A 1 81 ? 5.865 2.794 2.712 1.00 93.69 81 HIS A N 1
ATOM 643 C CA . HIS A 1 81 ? 5.219 2.791 4.011 1.00 93.69 81 HIS A CA 1
ATOM 644 C C . HIS A 1 81 ? 5.501 1.466 4.710 1.00 93.69 81 HIS A C 1
ATOM 646 O O . HIS A 1 81 ? 5.083 0.400 4.246 1.00 93.69 81 HIS A O 1
ATOM 652 N N . GLN A 1 82 ? 6.183 1.531 5.848 1.00 95.31 82 GLN A N 1
ATOM 653 C CA . GLN A 1 82 ? 6.399 0.382 6.711 1.00 95.31 82 GLN A CA 1
ATOM 654 C C . GLN A 1 82 ? 5.401 0.418 7.865 1.00 95.31 82 GLN A C 1
ATOM 656 O O . GLN A 1 82 ? 5.310 1.398 8.605 1.00 95.31 82 GLN A O 1
ATOM 661 N N . VAL A 1 83 ? 4.627 -0.656 8.009 1.00 96.00 83 VAL A N 1
ATOM 662 C CA . VAL A 1 83 ? 3.611 -0.763 9.058 1.00 96.00 83 VAL A CA 1
ATOM 663 C C . VAL A 1 83 ? 4.306 -1.040 10.383 1.00 96.00 83 VAL A C 1
ATOM 665 O O . VAL A 1 83 ? 5.028 -2.022 10.503 1.00 96.00 83 VAL A O 1
ATOM 668 N N . VAL A 1 84 ? 4.068 -0.207 11.392 1.00 95.56 84 VAL A N 1
ATOM 669 C CA . VAL A 1 84 ? 4.527 -0.448 12.773 1.00 95.56 84 VAL A CA 1
ATOM 670 C C . VAL A 1 84 ? 3.416 -1.049 13.630 1.00 95.56 84 VAL A C 1
ATOM 672 O O . VAL A 1 84 ? 3.666 -1.783 14.585 1.00 95.56 84 VAL A O 1
ATOM 675 N N . ARG A 1 85 ? 2.157 -0.798 13.254 1.00 94.50 85 ARG A N 1
ATOM 676 C CA . ARG A 1 85 ? 0.984 -1.372 13.910 1.00 94.50 85 ARG A CA 1
ATOM 677 C C . ARG A 1 85 ? -0.176 -1.510 12.940 1.00 94.50 85 ARG A C 1
ATOM 679 O O . ARG A 1 85 ? -0.445 -0.610 12.153 1.00 94.50 85 ARG A O 1
ATOM 686 N N . SER A 1 86 ? -0.923 -2.604 13.051 1.00 95.25 86 SER A N 1
ATOM 687 C CA . SER A 1 86 ? -2.179 -2.792 12.323 1.00 95.25 86 SER A CA 1
ATOM 688 C C . SER A 1 86 ? -3.339 -3.075 13.273 1.00 95.25 86 SER A C 1
ATOM 690 O O . SER A 1 86 ? -3.236 -3.909 14.173 1.00 95.25 86 SER A O 1
ATOM 692 N N . VAL A 1 87 ? -4.459 -2.380 13.074 1.00 95.44 87 VAL A N 1
ATOM 693 C CA . VAL A 1 87 ? -5.724 -2.635 13.766 1.00 95.44 87 VAL A CA 1
ATOM 694 C C . VAL A 1 87 ? -6.822 -2.801 12.724 1.00 95.44 87 VAL A C 1
ATOM 696 O O . VAL A 1 87 ? -7.137 -1.872 11.984 1.00 95.44 87 VA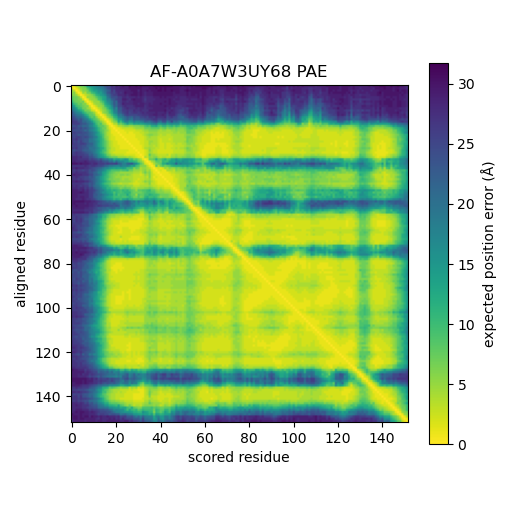L A O 1
ATOM 699 N N . GLN A 1 88 ? -7.441 -3.979 12.682 1.00 95.62 88 GLN A N 1
ATOM 700 C CA . GLN A 1 88 ? -8.657 -4.179 11.903 1.00 95.62 88 GLN A CA 1
ATOM 701 C C . GLN A 1 88 ? -9.846 -3.597 12.674 1.00 95.62 88 GLN A C 1
ATOM 703 O O . GLN A 1 88 ? -10.153 -4.028 13.785 1.00 95.62 88 GLN A O 1
ATOM 708 N N . VAL A 1 89 ? -10.495 -2.590 12.093 1.00 94.81 89 VAL A N 1
ATOM 709 C CA . VAL A 1 89 ? -11.606 -1.851 12.715 1.00 94.81 89 VAL A CA 1
ATOM 710 C C . VAL A 1 89 ? -12.951 -2.464 12.327 1.00 94.81 89 VAL A C 1
ATOM 712 O O . VAL A 1 89 ? -13.899 -2.456 13.110 1.00 94.81 89 VAL A O 1
ATOM 715 N N . SER A 1 90 ? -13.032 -3.039 11.128 1.00 94.75 90 SER A N 1
ATOM 716 C CA . SER A 1 90 ? -14.167 -3.827 10.648 1.00 94.75 90 SER A CA 1
ATOM 717 C C . SER A 1 90 ? -13.678 -4.878 9.640 1.00 94.75 90 SER A C 1
ATOM 719 O O . SER A 1 90 ? -12.517 -4.818 9.228 1.00 94.75 90 SER A O 1
ATOM 721 N N . PRO A 1 91 ? -14.524 -5.825 9.188 1.00 94.75 91 PRO A N 1
ATOM 722 C CA . PRO A 1 91 ? -14.115 -6.830 8.202 1.00 94.75 91 PRO A CA 1
ATOM 723 C C . PRO A 1 91 ? -13.500 -6.253 6.916 1.00 94.75 91 PRO A C 1
ATOM 725 O O . PRO A 1 91 ? -12.723 -6.934 6.258 1.00 94.75 91 PRO A O 1
ATOM 728 N N . THR A 1 92 ? -13.824 -5.004 6.576 1.00 94.56 92 THR A N 1
ATOM 729 C CA . THR A 1 92 ? -13.393 -4.324 5.347 1.00 94.56 92 THR A CA 1
ATOM 730 C C . THR A 1 92 ? -12.572 -3.064 5.617 1.00 94.56 92 THR A C 1
ATOM 732 O O . THR A 1 92 ? -12.369 -2.278 4.693 1.00 94.56 92 THR A O 1
ATOM 735 N N . GLN A 1 93 ? -12.142 -2.808 6.858 1.00 95.19 93 GLN A N 1
ATOM 736 C CA . GLN A 1 93 ? -11.449 -1.568 7.215 1.00 95.19 93 GLN A CA 1
ATOM 737 C C . GLN A 1 93 ? -10.322 -1.790 8.222 1.00 95.19 93 GLN A C 1
ATOM 739 O O . GLN A 1 93 ? -10.506 -2.438 9.255 1.00 95.19 93 GLN A O 1
ATOM 744 N N . TRP A 1 94 ? -9.185 -1.151 7.956 1.00 95.69 94 TRP A N 1
ATOM 745 C CA . TRP A 1 94 ? -7.988 -1.183 8.785 1.00 95.69 94 TRP A CA 1
ATOM 746 C C . TRP A 1 94 ? -7.512 0.234 9.086 1.00 95.69 94 TRP A C 1
ATOM 748 O O . TRP A 1 94 ? -7.544 1.118 8.230 1.00 95.69 94 TRP A O 1
ATOM 758 N N . GLN A 1 95 ? -7.032 0.422 10.308 1.00 95.00 95 GLN A N 1
ATOM 759 C CA . GLN A 1 95 ? -6.179 1.535 10.681 1.00 95.00 95 GLN A CA 1
ATOM 760 C C . GLN A 1 95 ? -4.765 0.983 10.841 1.00 95.00 95 GLN A C 1
ATOM 762 O O . GLN A 1 95 ? -4.504 0.146 11.708 1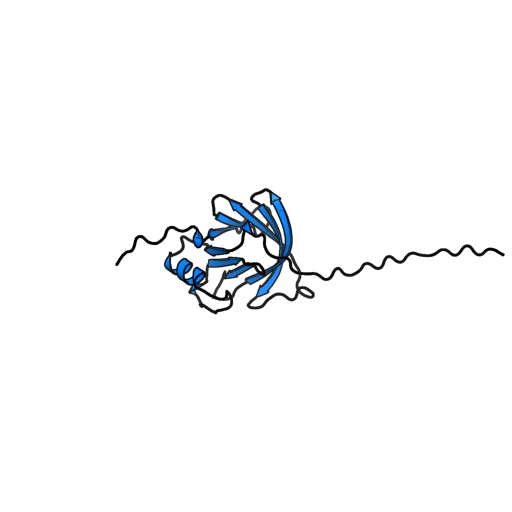.00 95.00 95 GLN A O 1
ATOM 767 N N . LEU A 1 96 ? -3.864 1.432 9.983 1.00 94.75 96 LEU A N 1
ATOM 768 C CA . LEU A 1 96 ? -2.439 1.167 10.073 1.00 94.75 96 LEU A CA 1
ATOM 769 C C . LEU A 1 96 ? -1.763 2.361 10.739 1.00 94.75 96 LEU A C 1
ATOM 771 O O . LEU A 1 96 ? -2.174 3.500 10.554 1.00 94.75 96 LEU A O 1
ATOM 775 N N . GLU A 1 97 ? -0.725 2.106 11.510 1.00 95.06 97 GLU A N 1
ATOM 776 C CA . GLU A 1 97 ? 0.266 3.104 11.884 1.00 95.06 97 GLU A CA 1
ATOM 777 C C . GLU A 1 97 ? 1.492 2.815 11.025 1.00 95.06 97 GLU A C 1
ATOM 779 O O . GLU A 1 97 ? 1.964 1.672 10.994 1.00 95.06 97 GLU A O 1
ATOM 784 N N . VAL A 1 98 ? 1.944 3.812 10.269 1.00 9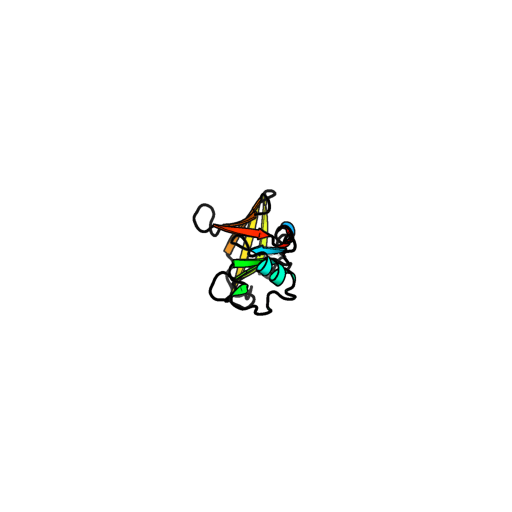4.62 98 VAL A N 1
ATOM 785 C CA . VAL A 1 98 ? 2.998 3.648 9.264 1.00 94.62 98 VAL A CA 1
ATOM 786 C C . VAL A 1 98 ? 4.085 4.693 9.440 1.00 94.62 98 VAL A C 1
ATOM 788 O O . VAL A 1 98 ? 3.781 5.851 9.716 1.00 94.62 98 VAL A O 1
ATOM 791 N N . SER A 1 99 ? 5.332 4.274 9.249 1.00 94.75 99 SER A N 1
ATOM 792 C CA . SER A 1 99 ? 6.465 5.166 8.997 1.00 94.75 99 SER A CA 1
ATOM 793 C C . SER A 1 99 ? 6.754 5.194 7.495 1.00 94.75 99 SER A C 1
ATOM 795 O O . SER A 1 99 ? 6.467 4.209 6.807 1.00 94.75 99 SER A O 1
ATOM 797 N N . VAL A 1 100 ? 7.281 6.304 6.974 1.00 92.50 100 VAL A N 1
ATOM 798 C CA . VAL A 1 100 ? 7.434 6.524 5.527 1.00 92.50 100 VAL A CA 1
ATOM 799 C C . VAL A 1 100 ? 8.846 6.926 5.170 1.00 92.50 100 VAL A C 1
ATOM 801 O O . VAL A 1 100 ? 9.381 7.874 5.734 1.00 92.50 100 VAL A O 1
ATOM 804 N N . GLY A 1 101 ? 9.411 6.218 4.197 1.00 90.50 101 GLY A N 1
ATOM 805 C CA . GLY A 1 101 ? 10.625 6.615 3.501 1.00 90.50 101 GLY A CA 1
ATOM 806 C C . GLY A 1 101 ? 10.335 6.906 2.029 1.00 90.50 101 GLY A C 1
ATOM 807 O O . GLY A 1 101 ? 9.358 6.405 1.471 1.00 90.50 101 GLY A O 1
ATOM 808 N N . ILE A 1 102 ? 11.179 7.730 1.414 1.00 85.38 102 ILE A N 1
ATOM 809 C CA . ILE A 1 102 ? 11.125 8.069 -0.015 1.00 85.38 102 ILE A CA 1
ATOM 810 C C . ILE A 1 102 ? 12.297 7.356 -0.681 1.00 85.38 102 ILE A C 1
ATOM 812 O O . ILE A 1 102 ? 13.430 7.511 -0.222 1.00 85.38 102 ILE A O 1
ATOM 816 N N . ASP A 1 103 ? 12.021 6.536 -1.697 1.00 80.19 103 ASP A N 1
ATOM 817 C CA . ASP A 1 103 ? 12.971 5.688 -2.448 1.00 80.19 103 ASP A CA 1
ATOM 818 C C . ASP A 1 103 ? 13.759 4.640 -1.626 1.00 80.19 103 ASP A C 1
ATOM 820 O O . ASP A 1 103 ? 14.283 3.668 -2.174 1.00 80.19 103 ASP A O 1
ATOM 824 N N . THR A 1 104 ? 13.815 4.780 -0.300 1.00 85.62 104 THR A N 1
ATOM 825 C CA . THR A 1 104 ? 14.407 3.834 0.652 1.00 85.62 104 THR A CA 1
ATOM 826 C C . THR A 1 104 ? 13.477 3.577 1.836 1.00 85.62 104 THR A C 1
ATOM 828 O O . THR A 1 104 ? 12.638 4.411 2.163 1.00 85.62 104 THR A O 1
ATOM 831 N N . LEU A 1 105 ? 13.644 2.437 2.516 1.00 90.31 105 LEU A N 1
ATOM 832 C CA . LEU A 1 105 ? 12.900 2.126 3.744 1.00 90.31 105 LEU A CA 1
ATOM 833 C C . LEU A 1 105 ? 13.085 3.220 4.818 1.00 90.31 105 LEU A C 1
ATOM 835 O O . LEU A 1 105 ? 14.196 3.742 4.934 1.00 90.31 105 LEU A O 1
ATOM 839 N N . PRO A 1 106 ? 12.047 3.521 5.623 1.00 92.31 106 PRO A N 1
ATOM 840 C CA . PRO A 1 106 ? 12.176 4.433 6.756 1.00 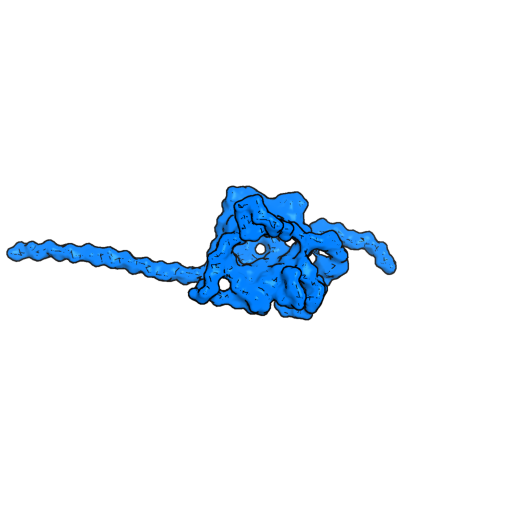92.31 106 PRO A CA 1
ATOM 841 C C . PRO A 1 106 ? 13.096 3.867 7.844 1.00 92.31 106 PRO A C 1
ATOM 843 O O . PRO A 1 106 ? 13.189 2.649 8.035 1.00 92.31 106 PRO A O 1
ATOM 846 N N . ASP A 1 107 ? 13.716 4.756 8.612 1.00 92.62 107 ASP A N 1
ATOM 847 C CA . ASP A 1 107 ? 14.377 4.424 9.869 1.00 92.62 107 ASP A CA 1
ATOM 848 C C . ASP A 1 107 ? 13.345 4.478 11.003 1.00 92.62 107 ASP A C 1
ATOM 850 O O . ASP A 1 107 ? 12.935 5.548 11.445 1.00 92.62 107 ASP A O 1
ATOM 854 N N . LEU A 1 108 ? 12.916 3.318 11.504 1.00 90.62 108 LEU A N 1
ATOM 855 C CA . LEU A 1 108 ? 11.865 3.230 12.527 1.00 90.62 108 LEU A CA 1
ATOM 856 C C . LEU A 1 108 ? 12.235 3.845 13.887 1.00 90.62 108 LEU A C 1
ATOM 858 O O . LEU A 1 108 ? 11.345 4.042 14.716 1.00 90.62 108 LEU A O 1
ATOM 862 N N . GLU A 1 109 ? 13.516 4.122 14.144 1.00 88.38 109 GLU A N 1
ATOM 863 C CA . GLU A 1 109 ? 13.960 4.782 15.376 1.00 88.38 109 GLU A CA 1
ATOM 864 C C . GLU A 1 109 ? 13.936 6.312 15.255 1.00 88.38 109 GLU A C 1
ATOM 866 O O . GLU A 1 109 ? 13.804 7.009 16.265 1.00 88.38 109 GLU A O 1
ATOM 871 N N . GLN A 1 110 ? 14.060 6.840 14.033 1.00 87.94 110 GLN A N 1
ATOM 872 C CA . GLN A 1 110 ? 14.181 8.277 13.764 1.00 87.94 110 GLN A CA 1
ATOM 873 C C . GLN A 1 110 ? 12.917 8.872 13.137 1.00 87.94 110 GLN A C 1
ATOM 875 O O . GLN A 1 110 ? 12.535 10.002 13.458 1.00 87.94 110 GLN A O 1
ATOM 880 N N . ASP A 1 111 ? 12.258 8.114 12.266 1.00 89.00 111 ASP A N 1
ATOM 881 C CA . ASP A 1 111 ? 11.118 8.571 11.489 1.00 89.00 111 ASP A CA 1
ATOM 882 C C . ASP A 1 111 ? 9.814 8.430 12.277 1.00 89.00 111 ASP A C 1
ATOM 884 O O . ASP A 1 111 ? 9.491 7.398 12.872 1.00 89.00 111 ASP A O 1
ATOM 888 N N . SER A 1 112 ? 9.029 9.506 12.274 1.00 89.06 112 SER A N 1
ATOM 889 C CA . SER A 1 112 ? 7.736 9.532 12.956 1.00 89.06 112 SER A CA 1
ATOM 890 C C . SER A 1 112 ? 6.705 8.696 12.208 1.00 89.06 112 SER A C 1
ATOM 892 O O . SER A 1 112 ? 6.596 8.770 10.986 1.00 89.06 112 SER A O 1
ATOM 894 N N . SER A 1 113 ? 5.885 7.959 12.956 1.00 91.69 113 SER A N 1
ATOM 895 C CA . SER A 1 113 ? 4.757 7.225 12.384 1.00 91.69 113 SER A CA 1
ATOM 896 C C . SER A 1 113 ? 3.460 8.035 12.424 1.00 91.69 113 SER A C 1
ATOM 898 O O . SER A 1 113 ? 3.256 8.877 13.302 1.00 91.69 113 SER A O 1
ATOM 900 N N . PHE A 1 114 ? 2.557 7.768 11.485 1.00 90.88 114 PHE A N 1
ATOM 901 C CA . PHE A 1 114 ? 1.243 8.405 11.410 1.00 90.88 114 PHE A CA 1
ATOM 902 C C . PHE A 1 114 ? 0.145 7.398 11.035 1.00 90.88 114 PHE A C 1
ATOM 904 O O . PHE A 1 114 ? 0.432 6.333 10.481 1.00 90.88 114 PHE A O 1
ATOM 911 N N . PRO A 1 115 ? -1.130 7.688 11.357 1.00 92.06 115 PRO A N 1
ATOM 912 C CA . PRO A 1 115 ? -2.223 6.785 11.037 1.00 92.06 115 PRO A CA 1
ATOM 913 C C . PRO A 1 1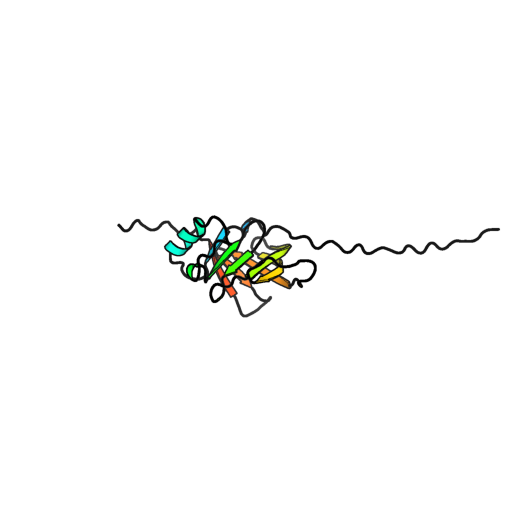15 ? -2.583 6.839 9.549 1.00 92.06 115 PRO A C 1
ATOM 915 O O . PRO A 1 115 ? -2.858 7.902 8.996 1.00 92.06 115 PRO A O 1
ATOM 918 N N . LEU A 1 116 ? -2.690 5.664 8.948 1.00 91.25 116 LEU A N 1
ATOM 919 C CA . LEU A 1 116 ? -3.169 5.410 7.603 1.00 91.25 116 LEU A CA 1
ATOM 920 C C . LEU A 1 116 ? -4.446 4.568 7.670 1.00 91.25 116 LEU A C 1
ATOM 922 O O . LEU A 1 116 ? -4.455 3.468 8.217 1.00 91.25 116 LEU A O 1
ATOM 926 N N . TRP A 1 117 ? -5.534 5.059 7.088 1.00 93.44 117 TRP A N 1
ATOM 927 C CA . TRP A 1 117 ? -6.798 4.333 7.031 1.00 93.44 117 TRP A CA 1
ATOM 928 C C . TRP A 1 117 ? -6.993 3.693 5.663 1.00 93.44 117 TRP A C 1
ATOM 930 O O . TRP A 1 117 ? -6.948 4.378 4.642 1.00 93.44 117 TRP A O 1
ATOM 940 N N . LEU A 1 118 ? -7.264 2.388 5.652 1.00 93.88 118 LEU A N 1
ATOM 941 C CA . LEU A 1 118 ? -7.520 1.610 4.444 1.00 93.88 118 LEU A CA 1
ATOM 942 C C . LEU A 1 118 ? -8.886 0.936 4.524 1.00 93.88 118 LEU A C 1
ATOM 944 O O . LEU A 1 118 ? -9.283 0.437 5.579 1.00 93.88 118 LEU A O 1
ATOM 948 N N . SER A 1 119 ? -9.592 0.873 3.401 1.00 94.06 119 SER A N 1
ATOM 949 C CA . SER A 1 119 ? -10.789 0.044 3.259 1.00 94.06 119 SER A CA 1
ATOM 950 C C . SER A 1 119 ? -10.739 -0.792 1.990 1.00 94.06 119 SER A C 1
ATOM 952 O O . SER A 1 119 ? -10.339 -0.282 0.950 1.00 94.06 119 SER A O 1
ATOM 954 N N . LEU A 1 120 ? -11.185 -2.043 2.069 1.00 94.25 120 LEU A N 1
ATOM 955 C CA . LEU A 1 120 ? -11.286 -2.963 0.937 1.00 94.25 120 LEU A CA 1
ATOM 956 C C . LEU A 1 120 ? -12.725 -3.459 0.824 1.00 94.25 120 LEU A C 1
ATOM 958 O O . LEU A 1 120 ? -13.182 -4.229 1.667 1.00 94.25 120 LEU A O 1
ATOM 962 N N . ALA A 1 121 ? -13.430 -3.019 -0.212 1.00 91.12 121 ALA A N 1
ATOM 963 C CA . ALA A 1 121 ? -14.797 -3.438 -0.502 1.00 91.12 121 ALA A CA 1
ATOM 964 C C . ALA A 1 121 ? -14.962 -3.629 -2.010 1.00 91.12 121 ALA A C 1
ATOM 966 O O . ALA A 1 121 ? -14.415 -2.854 -2.791 1.00 91.12 121 ALA A O 1
ATOM 967 N N . ASP A 1 122 ? -15.679 -4.680 -2.411 1.00 88.69 122 ASP A N 1
ATOM 968 C CA . ASP A 1 122 ? -15.983 -4.979 -3.818 1.00 88.69 122 ASP A CA 1
ATOM 969 C C . ASP A 1 122 ? -14.743 -5.002 -4.741 1.00 88.69 122 ASP A C 1
ATOM 971 O O . ASP A 1 122 ? -14.787 -4.554 -5.883 1.00 88.69 122 ASP A O 1
ATOM 975 N N . GLY A 1 123 ? -13.609 -5.506 -4.232 1.00 88.38 123 GLY A N 1
ATOM 976 C CA . GLY A 1 123 ? -12.340 -5.583 -4.974 1.00 88.38 123 GLY A CA 1
ATOM 977 C C . GLY A 1 123 ? -11.593 -4.251 -5.122 1.00 88.38 123 GLY A C 1
ATOM 978 O O . GLY A 1 123 ? -10.541 -4.205 -5.758 1.00 88.38 123 GLY A O 1
ATOM 979 N N . VAL A 1 124 ? -12.102 -3.175 -4.516 1.00 90.44 124 VAL A N 1
ATOM 980 C CA . VAL A 1 124 ? -11.499 -1.841 -4.549 1.00 90.44 124 VAL A CA 1
ATOM 981 C C . VAL A 1 124 ? -10.842 -1.536 -3.207 1.00 90.44 124 VAL A C 1
ATOM 983 O O . VAL A 1 124 ? -11.506 -1.481 -2.168 1.00 90.44 124 VAL A O 1
ATOM 986 N N . LEU A 1 125 ? -9.528 -1.320 -3.236 1.00 93.44 125 LEU A N 1
ATOM 987 C CA . LEU A 1 125 ? -8.770 -0.800 -2.104 1.00 93.44 125 LEU A CA 1
ATOM 988 C C . LEU A 1 125 ? -8.845 0.721 -2.112 1.00 93.44 125 LEU A C 1
ATOM 990 O O . LEU A 1 125 ? -8.647 1.348 -3.146 1.00 93.44 125 LEU A O 1
ATOM 994 N N . VAL A 1 126 ? -9.098 1.320 -0.958 1.00 91.38 126 VAL A N 1
ATOM 995 C CA . VAL A 1 126 ? -9.200 2.766 -0.800 1.00 91.38 126 VAL A CA 1
ATOM 996 C C . VAL A 1 126 ? -8.329 3.228 0.356 1.00 91.38 126 VAL A C 1
ATOM 998 O O . VAL A 1 126 ? -8.436 2.704 1.464 1.00 91.38 126 VAL A O 1
ATOM 1001 N N . TRP A 1 127 ? -7.505 4.235 0.091 1.00 89.81 127 TRP A N 1
ATOM 1002 C CA . TRP A 1 127 ? -6.663 4.927 1.061 1.00 89.81 127 TRP A CA 1
ATOM 1003 C C . TRP A 1 127 ? -7.304 6.249 1.435 1.00 89.81 127 TRP A C 1
ATOM 1005 O O . TRP A 1 127 ? -7.642 7.054 0.565 1.00 89.81 127 TRP A O 1
ATOM 1015 N N . HIS A 1 128 ? -7.436 6.480 2.739 1.00 85.00 128 HIS A N 1
ATOM 1016 C CA . HIS A 1 128 ? -7.996 7.702 3.300 1.00 85.00 128 HIS A CA 1
ATOM 1017 C C . HIS A 1 128 ? -6.889 8.464 4.033 1.00 85.00 128 HIS A C 1
ATOM 1019 O O . HIS A 1 128 ? -6.445 8.039 5.098 1.00 85.00 128 HIS A O 1
ATOM 1025 N N . GLU A 1 129 ? -6.441 9.594 3.478 1.00 65.00 129 GLU A N 1
ATOM 1026 C CA . GLU A 1 129 ? -5.376 10.416 4.091 1.00 65.00 129 GLU A CA 1
ATOM 1027 C C . GLU A 1 129 ? -5.822 11.121 5.392 1.00 65.00 129 GLU A C 1
ATOM 1029 O O . GLU A 1 129 ? -5.006 11.655 6.136 1.00 65.00 129 GLU A O 1
ATOM 1034 N N . GLN A 1 130 ? -7.115 11.076 5.729 1.00 58.25 130 GLN A N 1
ATOM 1035 C CA . GLN A 1 130 ? -7.645 11.473 7.034 1.00 58.25 130 GLN A CA 1
ATOM 1036 C C . GLN A 1 130 ? -9.049 10.895 7.235 1.00 58.25 130 GLN A C 1
ATOM 1038 O O . GLN A 1 130 ? -9.786 10.675 6.270 1.00 58.25 130 GLN A O 1
ATOM 1043 N N . THR A 1 131 ? -9.467 10.705 8.490 1.00 52.06 131 THR A N 1
ATOM 1044 C CA . THR A 1 131 ? -10.860 10.366 8.807 1.00 52.06 131 THR A CA 1
ATOM 1045 C C . THR A 1 131 ? -11.764 11.534 8.402 1.00 52.06 131 THR A C 1
ATOM 1047 O O . THR A 1 131 ? -11.918 12.494 9.155 1.00 52.06 131 THR A O 1
ATOM 1050 N N . GLY A 1 132 ? -12.364 11.470 7.215 1.00 48.34 132 GLY A N 1
ATOM 1051 C CA . GLY A 1 132 ? -13.561 12.246 6.903 1.00 48.34 132 GLY A CA 1
ATOM 1052 C C . GLY A 1 132 ? -13.573 13.094 5.631 1.00 48.34 132 GLY A C 1
ATOM 1053 O O . GLY A 1 132 ? -14.684 13.264 5.159 1.00 48.34 132 GLY A O 1
ATOM 1054 N N . GLN A 1 133 ? -12.465 13.581 5.040 1.00 42.06 133 GLN A N 1
ATOM 1055 C CA . GLN A 1 133 ? -12.428 14.180 3.675 1.00 42.06 133 GLN A CA 1
ATOM 1056 C C . GLN A 1 133 ? -10.991 14.461 3.171 1.00 42.06 133 GLN A C 1
ATOM 1058 O O . GLN A 1 133 ? -10.245 15.163 3.841 1.00 42.06 133 GLN A O 1
ATOM 1063 N N . ARG A 1 134 ? -10.646 14.015 1.947 1.00 48.06 134 ARG A N 1
ATOM 1064 C CA . ARG A 1 134 ? -10.589 14.796 0.672 1.00 48.06 134 ARG A CA 1
ATOM 1065 C C . ARG A 1 134 ? -9.560 14.270 -0.341 1.00 48.06 134 ARG A C 1
ATOM 1067 O O . ARG A 1 134 ? -9.676 14.613 -1.513 1.00 48.06 134 ARG A O 1
ATOM 1074 N N . TYR A 1 135 ? -8.659 13.384 0.073 1.00 52.25 135 TYR A N 1
ATOM 1075 C CA . TYR A 1 135 ? -7.833 12.595 -0.839 1.00 52.25 135 TYR A CA 1
ATOM 1076 C C . TYR A 1 135 ? -8.158 11.124 -0.635 1.00 52.25 135 TYR A C 1
ATOM 1078 O O . TYR A 1 135 ? -7.881 10.526 0.405 1.00 52.25 135 TYR A O 1
ATO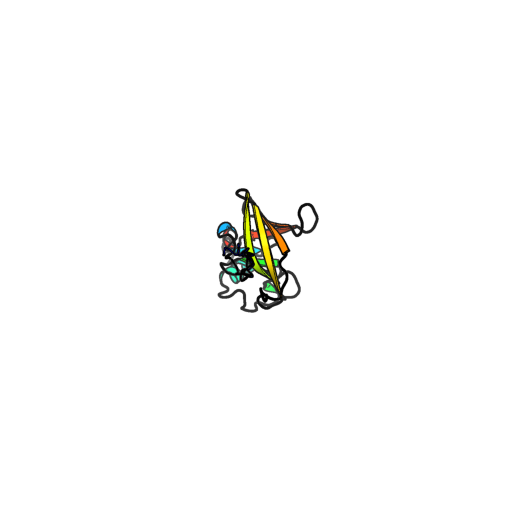M 1086 N N . THR A 1 136 ? -8.858 10.587 -1.624 1.00 73.31 136 THR A N 1
ATOM 1087 C CA . THR A 1 136 ? -9.259 9.193 -1.693 1.00 73.31 136 THR A CA 1
ATOM 1088 C C . THR A 1 136 ? -8.575 8.640 -2.921 1.00 73.31 136 THR A C 1
ATOM 1090 O O . THR A 1 136 ? -8.986 8.917 -4.046 1.00 73.31 136 THR A O 1
ATOM 1093 N N . ARG A 1 137 ? -7.490 7.908 -2.703 1.00 82.69 137 ARG A N 1
ATOM 1094 C CA . ARG A 1 137 ? -6.894 7.096 -3.756 1.00 82.69 137 ARG A CA 1
ATOM 1095 C C . ARG A 1 137 ? -7.616 5.757 -3.724 1.00 82.69 137 ARG A C 1
ATOM 1097 O O . ARG A 1 137 ? -7.792 5.180 -2.650 1.00 82.69 137 ARG A O 1
ATOM 1104 N N . ALA A 1 138 ? -8.096 5.314 -4.874 1.00 88.69 138 ALA A N 1
ATOM 1105 C CA . ALA A 1 138 ? -8.770 4.036 -5.026 1.00 88.69 138 ALA A CA 1
ATOM 1106 C C . ALA A 1 138 ? -7.979 3.202 -6.021 1.00 88.69 138 ALA A C 1
ATOM 1108 O O . ALA A 1 138 ? -7.550 3.733 -7.038 1.00 88.69 138 ALA A O 1
ATOM 1109 N N . TRP A 1 139 ? -7.803 1.919 -5.737 1.00 90.12 139 TRP A N 1
ATOM 1110 C CA . TRP A 1 139 ? -7.099 1.002 -6.611 1.00 90.12 139 TRP A CA 1
ATOM 1111 C C . TRP A 1 139 ? -7.902 -0.270 -6.836 1.00 90.12 139 TRP A C 1
ATOM 1113 O O . TRP A 1 139 ? -8.582 -0.766 -5.937 1.00 90.12 139 TRP A O 1
ATOM 1123 N N . GLN A 1 140 ? -7.737 -0.840 -8.023 1.00 90.31 140 GLN A N 1
ATOM 1124 C CA . GLN A 1 140 ? -8.179 -2.192 -8.341 1.00 90.31 140 GLN A CA 1
ATOM 1125 C C . GLN A 1 140 ? -6.991 -3.143 -8.299 1.00 90.31 140 GLN A C 1
ATOM 1127 O O . GLN A 1 140 ? -5.875 -2.773 -8.671 1.00 90.31 140 GLN A O 1
ATOM 1132 N N . ARG A 1 141 ? -7.223 -4.373 -7.847 1.00 91.31 141 ARG A N 1
ATOM 1133 C CA . ARG A 1 141 ? -6.178 -5.392 -7.810 1.00 91.31 141 ARG A CA 1
ATOM 1134 C C . ARG A 1 141 ? -5.897 -5.904 -9.219 1.00 91.31 141 ARG A C 1
ATOM 1136 O O . ARG A 1 141 ? -6.801 -6.366 -9.909 1.00 91.31 141 ARG A O 1
ATOM 1143 N N . CYS A 1 142 ? -4.631 -5.903 -9.623 1.00 88.31 142 CYS A N 1
ATOM 1144 C CA . CYS A 1 142 ? -4.228 -6.344 -10.956 1.00 88.31 142 CYS A CA 1
ATOM 1145 C C . CYS A 1 142 ? -4.576 -7.815 -11.245 1.00 88.31 142 CYS A C 1
ATOM 1147 O O . CYS A 1 142 ? -4.869 -8.148 -12.391 1.00 88.31 142 CYS A O 1
ATOM 1149 N N . SER A 1 143 ? -4.574 -8.693 -10.234 1.00 86.94 143 SER A N 1
ATOM 1150 C CA . SER A 1 143 ? -4.946 -10.111 -10.391 1.00 86.94 143 SER A CA 1
ATOM 1151 C C . SER A 1 143 ? -6.426 -10.338 -10.692 1.00 86.94 143 SER A C 1
ATOM 1153 O O . SER A 1 143 ? -6.788 -11.419 -11.150 1.00 86.94 143 SER A O 1
ATOM 1155 N N . ASP A 1 144 ? -7.269 -9.346 -10.413 1.00 85.25 144 ASP A N 1
ATOM 1156 C CA . ASP A 1 144 ? -8.724 -9.479 -10.491 1.00 85.25 144 ASP A CA 1
ATOM 1157 C C . ASP A 1 144 ? -9.255 -8.961 -11.838 1.00 85.25 144 ASP A C 1
ATOM 1159 O O . ASP A 1 144 ? -10.439 -9.097 -12.152 1.00 85.25 144 ASP A O 1
ATOM 1163 N N . LEU A 1 145 ? -8.371 -8.395 -12.667 1.00 75.69 145 LEU A N 1
ATOM 1164 C CA . LEU A 1 145 ? -8.697 -7.937 -14.009 1.00 75.69 145 LEU A CA 1
ATOM 1165 C C . LEU A 1 145 ? -8.817 -9.132 -14.966 1.00 75.69 145 LEU A C 1
ATOM 1167 O O . LEU A 1 145 ? -7.949 -10.012 -14.972 1.00 75.69 145 LEU A O 1
ATOM 1171 N N . PRO A 1 146 ? -9.853 -9.171 -15.825 1.00 67.75 146 PRO A N 1
ATOM 1172 C CA . PRO A 1 146 ? -10.006 -10.249 -16.792 1.00 67.75 146 PRO A CA 1
ATOM 1173 C C . PRO A 1 146 ? -8.807 -10.275 -17.754 1.00 67.75 146 PRO A C 1
ATOM 1175 O O . PRO A 1 146 ? -8.356 -9.205 -18.169 1.00 67.75 146 PRO A O 1
ATOM 1178 N N . PRO A 1 147 ? -8.294 -11.455 -18.159 1.00 61.38 147 PRO A N 1
ATOM 1179 C CA . PRO A 1 147 ? -7.279 -11.552 -19.207 1.00 61.38 147 PRO A CA 1
ATOM 1180 C C . PRO A 1 147 ? -7.785 -10.889 -20.495 1.00 61.38 147 PRO A C 1
ATOM 1182 O O . PRO A 1 147 ? -8.986 -10.909 -20.777 1.00 61.38 147 PRO A O 1
ATOM 1185 N N . ARG A 1 148 ? -6.881 -10.265 -21.263 1.00 57.91 148 ARG A N 1
ATOM 1186 C CA . ARG A 1 148 ? -7.243 -9.581 -22.505 1.00 57.91 148 ARG A CA 1
ATOM 1187 C C . ARG A 1 148 ? -7.889 -10.642 -23.382 1.00 57.91 148 ARG A C 1
ATOM 1189 O O . ARG A 1 148 ? -7.291 -11.707 -23.510 1.00 57.91 148 ARG A O 1
ATOM 1196 N N . PRO A 1 149 ? -9.057 -10.405 -23.994 1.00 55.50 149 PRO A N 1
ATOM 1197 C CA . PRO A 1 149 ? -9.436 -11.232 -25.121 1.00 55.50 149 PRO A CA 1
ATOM 1198 C C . PRO A 1 149 ? -8.324 -11.059 -26.152 1.00 55.50 149 PRO A C 1
ATOM 1200 O O . PRO A 1 149 ? -8.084 -9.939 -26.609 1.00 55.50 149 PRO A O 1
ATOM 1203 N N . ASP A 1 150 ? -7.592 -12.139 -26.404 1.00 56.03 150 ASP A N 1
ATOM 1204 C CA . ASP A 1 150 ? -6.443 -12.185 -27.297 1.00 56.03 150 ASP A CA 1
ATOM 1205 C C . ASP A 1 150 ? -6.783 -11.442 -28.596 1.00 56.03 150 ASP A C 1
ATOM 1207 O O . ASP A 1 150 ? -7.577 -11.894 -29.422 1.00 56.03 150 ASP A O 1
ATOM 1211 N N . GLY A 1 151 ? -6.235 -10.240 -28.743 1.00 52.78 151 GLY A N 1
ATOM 1212 C CA . GLY A 1 151 ? -6.202 -9.539 -30.011 1.00 52.78 151 GLY A CA 1
ATOM 1213 C C . GLY A 1 151 ? -4.841 -9.836 -30.601 1.00 52.78 151 GLY A C 1
ATOM 1214 O O . GLY A 1 151 ? -3.857 -9.386 -30.019 1.00 52.78 151 GLY A O 1
ATOM 1215 N N . ASN A 1 152 ? -4.819 -10.629 -31.676 1.00 37.81 152 ASN A N 1
ATOM 1216 C CA . ASN A 1 152 ? -3.666 -10.843 -32.558 1.00 37.81 152 ASN A CA 1
ATOM 1217 C C . ASN A 1 152 ? -2.743 -9.623 -32.667 1.00 37.81 152 ASN A C 1
ATOM 1219 O O . ASN A 1 152 ? -3.276 -8.508 -32.879 1.00 37.81 152 ASN A O 1
#

Mean predicted aligned error: 10.16 Å

Radius of gyration: 20.9 Å; Cα contacts (8 Å, |Δi|>4): 282; chains: 1; bounding box: 32×27×99 Å

Nearest PDB structures (foldseek):
  1wgq-assembly1_A  TM=5.005E-01  e=1.012E+00  Mus musculus
  4kz1-assembly1_A-2  TM=4.162E-01  e=5.846E+00  Bartonella grahamii as4aup

Foldseek 3Di:
DDDDDDDDDDDPPPPDPQDFFFDDPVPAAKWFQDPDPLVLLVVVVVDPDPLPQPFPSCARMWHGDRAWTWHRPDRSKIKTWTFSDWDDPDPFKIKTWTFIDISDDDDSVPTHTDIWIWGADPQKIWTDPDPPDDDIGIIHGSVVDDDPPDDD

Organism: NCBI:txid266128

Sequence (152 aa):
MGMIGSWLLLAAVAAADTQWQPPPAELRGVWFQQDPEQLQCQRLLQARDPWEHEGSVLIGALWIDDRVLHNWADYGEGDIHQVVRSVQVSPTQWQLEVSVGIDTLPDLEQDSSFPLWLSLADGVLVWHEQTGQRYTRAWQRCSDLPPRPDGN